Protein AF-A9WV84-F1 (afdb_monomer_lite)

InterPro domains:
  IPR023828 Peptidase S8, subtilisin, Ser-active site [PS00138] (22-32)
  IPR036852 Peptidase S8/S53 domain superfamily [G3DSA:3.40.50.200] (4-119)
  IPR036852 Peptidase S8/S53 domain superfamily [SSF52743] (17-117)
  IPR050819 Tripeptidyl-peptidase I and related peptidases [PTHR14218] (17-115)

Organism: Renibacterium salmoninarum (strain ATCC 33209 / DSM 20767 / JCM 11484 / NBRC 15589 / NCIMB 2235) (NCBI:txid288705)

Secondary structure (DSSP, 8-state):
---BS-TTT--B---------SHHHHHHHHHHHHHHHHHHHT----S-HHHHHHHHHH-GGGEE--PPPSS--EEEEE-TTT--EEEEETT--SS----SSSBTTTBT-EE-THHHHHGGGT--

Structure (mmCIF, N/CA/C/O backbone):
data_AF-A9WV84-F1
#
_entry.id   AF-A9WV84-F1
#
loop_
_atom_site.group_PDB
_atom_site.id
_atom_site.type_symbol
_atom_site.label_atom_id
_atom_site.label_alt_id
_atom_site.label_comp_id
_atom_site.label_asym_id
_atom_site.label_entity_id
_atom_site.label_seq_id
_atom_site.pdbx_PDB_ins_code
_atom_site.Cartn_x
_atom_site.Cartn_y
_atom_site.Cartn_z
_atom_site.occupancy
_atom_site.B_iso_or_equiv
_atom_site.auth_seq_id
_atom_site.auth_comp_id
_atom_site.auth_asym_id
_atom_site.auth_atom_id
_atom_site.pdbx_PDB_model_num
ATOM 1 N N . MET A 1 1 ? -6.625 6.633 -31.740 1.00 59.25 1 MET A N 1
ATOM 2 C CA . MET A 1 1 ? -6.410 7.853 -30.937 1.00 59.25 1 MET A CA 1
ATOM 3 C C . MET A 1 1 ? -4.912 8.028 -30.812 1.00 59.25 1 MET A C 1
ATOM 5 O O . MET A 1 1 ? -4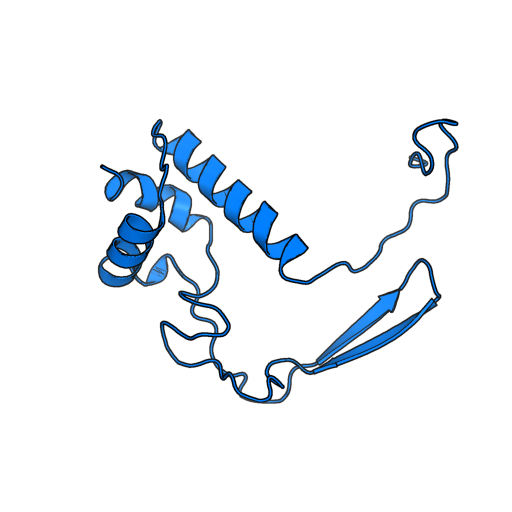.290 7.133 -30.258 1.00 59.25 1 MET A O 1
ATOM 9 N N . SER A 1 2 ? -4.347 9.099 -31.365 1.00 74.19 2 SER A N 1
ATOM 10 C CA . SER A 1 2 ? -2.924 9.425 -31.199 1.00 74.19 2 SER A CA 1
ATOM 11 C C . SER A 1 2 ? -2.795 10.377 -30.007 1.00 74.19 2 SER A C 1
ATOM 13 O O . SER A 1 2 ? -3.336 11.483 -30.085 1.00 74.19 2 SER A O 1
ATOM 15 N N . PRO A 1 3 ? -2.213 9.948 -28.874 1.00 77.75 3 PRO A N 1
ATOM 16 C CA . PRO A 1 3 ? -2.080 10.803 -27.700 1.00 77.75 3 PRO A CA 1
ATOM 17 C C . PRO A 1 3 ? -1.172 12.006 -27.979 1.00 77.75 3 PRO A C 1
ATOM 19 O O . PRO A 1 3 ? -0.229 11.922 -28.770 1.00 77.75 3 PRO A O 1
ATOM 22 N N . ILE A 1 4 ? -1.469 13.123 -27.312 1.00 80.75 4 ILE A N 1
ATOM 23 C CA . ILE A 1 4 ? -0.591 14.294 -27.277 1.00 80.75 4 ILE A CA 1
ATOM 24 C C . ILE A 1 4 ? 0.628 13.926 -26.430 1.00 80.75 4 ILE A C 1
ATOM 26 O O . ILE A 1 4 ? 0.478 13.504 -25.284 1.00 80.75 4 ILE A O 1
ATOM 30 N N . ILE A 1 5 ? 1.814 14.066 -27.013 1.00 78.81 5 ILE A N 1
ATOM 31 C CA . ILE A 1 5 ? 3.102 13.778 -26.369 1.00 78.81 5 ILE A CA 1
ATOM 32 C C . ILE A 1 5 ? 3.832 15.051 -25.924 1.00 78.81 5 ILE A C 1
ATOM 34 O O . ILE A 1 5 ? 4.786 14.965 -25.158 1.00 78.81 5 ILE A O 1
ATOM 38 N N . ASP A 1 6 ? 3.364 16.220 -26.362 1.00 73.81 6 ASP A N 1
ATOM 39 C CA . ASP A 1 6 ? 3.875 17.531 -25.964 1.00 73.81 6 ASP A CA 1
ATOM 40 C C . ASP A 1 6 ? 2.706 18.517 -25.814 1.00 73.81 6 ASP A C 1
ATOM 42 O O . ASP A 1 6 ? 1.943 18.749 -26.756 1.00 73.81 6 ASP A O 1
ATOM 46 N N . GLY A 1 7 ? 2.551 19.068 -24.609 1.00 71.94 7 GLY A N 1
ATOM 47 C CA . GLY A 1 7 ? 1.473 19.995 -24.270 1.00 71.94 7 GLY A CA 1
ATOM 48 C C . GLY A 1 7 ? 1.632 21.395 -24.866 1.00 71.94 7 GLY A C 1
ATOM 49 O O . GLY A 1 7 ? 0.624 22.076 -25.038 1.00 71.94 7 GLY A O 1
ATOM 50 N N . ASP A 1 8 ? 2.851 21.802 -25.224 1.00 77.62 8 ASP A N 1
ATOM 51 C CA . ASP A 1 8 ? 3.139 23.135 -25.760 1.00 77.62 8 ASP A CA 1
ATOM 52 C C . ASP A 1 8 ? 3.001 23.168 -27.287 1.00 77.62 8 ASP A C 1
ATOM 54 O O . ASP A 1 8 ? 2.485 24.131 -27.857 1.00 77.62 8 ASP A O 1
ATOM 58 N N . THR A 1 9 ? 3.423 22.098 -27.967 1.00 83.19 9 THR A N 1
ATOM 59 C CA . THR A 1 9 ? 3.357 21.997 -29.437 1.00 83.19 9 THR A CA 1
ATOM 60 C C . THR A 1 9 ? 2.138 21.227 -29.948 1.00 83.19 9 THR A C 1
ATOM 62 O O . THR A 1 9 ? 1.895 21.196 -31.156 1.00 83.19 9 THR A O 1
ATOM 65 N N . LEU A 1 10 ? 1.364 20.606 -29.048 1.00 81.69 10 LEU A N 1
ATOM 66 C CA . LEU A 1 10 ? 0.259 19.685 -29.357 1.00 81.69 10 LEU A CA 1
ATOM 67 C C . LEU A 1 10 ? 0.675 18.532 -30.284 1.00 81.69 10 LEU A C 1
ATOM 69 O O . LEU A 1 10 ? -0.159 17.946 -30.983 1.00 81.69 10 LEU A O 1
ATOM 73 N N . GLN A 1 11 ? 1.966 18.196 -30.298 1.00 85.44 11 GLN A N 1
ATOM 74 C CA . GLN A 1 11 ? 2.484 17.105 -31.103 1.00 85.44 11 GLN A CA 1
ATOM 75 C C . GLN A 1 11 ? 1.842 15.791 -30.658 1.00 85.44 11 GLN A C 1
ATOM 77 O O . GLN A 1 11 ? 1.703 15.513 -29.464 1.00 85.44 11 GLN A O 1
ATOM 82 N N . THR A 1 12 ? 1.454 14.971 -31.632 1.00 83.69 12 THR A N 1
ATOM 83 C CA . THR A 1 12 ? 0.888 13.645 -31.379 1.00 83.69 12 THR A CA 1
ATOM 84 C C . THR A 1 12 ? 1.910 12.563 -31.687 1.00 83.69 12 THR A C 1
ATOM 86 O O . THR A 1 12 ? 2.765 12.727 -32.559 1.00 83.69 12 THR A O 1
ATOM 89 N N . GLY A 1 13 ? 1.836 11.469 -30.937 1.00 79.69 13 GLY A N 1
ATOM 90 C CA . GLY A 1 13 ? 2.697 10.305 -31.104 1.00 79.69 13 GLY A CA 1
ATOM 91 C C . GLY A 1 13 ? 1.903 9.009 -31.121 1.00 79.69 13 GLY A C 1
ATOM 92 O O . GLY A 1 13 ? 0.670 9.003 -31.025 1.00 79.69 13 GLY A O 1
ATOM 93 N N . ASP A 1 14 ? 2.630 7.904 -31.234 1.00 81.94 14 ASP A N 1
ATOM 94 C CA . ASP A 1 14 ? 2.048 6.576 -31.111 1.00 81.94 14 ASP A CA 1
ATOM 95 C C . ASP A 1 14 ? 1.573 6.323 -29.677 1.00 81.94 14 ASP A C 1
ATOM 97 O O . ASP A 1 14 ? 2.151 6.799 -28.697 1.00 81.94 14 ASP A O 1
ATOM 101 N N . TYR A 1 15 ? 0.495 5.552 -29.549 1.00 74.31 15 TYR A N 1
ATOM 102 C CA . TYR A 1 15 ? 0.049 5.076 -28.248 1.00 74.31 15 TYR A CA 1
ATOM 103 C C . TYR A 1 15 ? 1.044 4.043 -27.710 1.00 74.31 15 TYR A C 1
ATOM 105 O O . TYR A 1 15 ? 1.266 3.006 -28.336 1.00 74.31 15 TYR A O 1
ATOM 113 N N . LEU A 1 16 ? 1.598 4.312 -26.529 1.00 71.44 16 LEU A N 1
ATOM 114 C CA . LEU A 1 16 ? 2.487 3.404 -25.815 1.00 71.44 16 LEU A CA 1
ATOM 115 C C . LEU A 1 16 ? 1.869 3.017 -24.472 1.00 71.44 16 LEU A C 1
ATOM 117 O O . LEU A 1 16 ? 1.221 3.824 -23.805 1.00 71.44 16 LEU A O 1
ATOM 121 N N . THR A 1 17 ? 2.093 1.772 -24.063 1.00 68.75 17 THR A N 1
ATOM 122 C CA . THR A 1 17 ? 1.754 1.291 -22.722 1.00 68.75 17 THR A CA 1
ATOM 123 C C . THR A 1 17 ? 3.046 1.101 -21.946 1.00 68.75 17 THR A C 1
ATOM 125 O O . THR A 1 17 ? 3.895 0.310 -22.351 1.00 68.75 17 THR A O 1
ATOM 128 N N . GLU A 1 18 ? 3.191 1.808 -20.829 1.00 69.38 18 GLU A N 1
ATOM 129 C CA . GLU A 1 18 ? 4.335 1.663 -19.934 1.00 69.38 18 GLU A CA 1
ATOM 130 C C . GLU A 1 18 ? 3.890 1.159 -18.562 1.00 69.38 18 GLU A C 1
ATOM 132 O O . GLU A 1 18 ? 2.859 1.568 -18.025 1.00 69.38 18 GLU A O 1
ATOM 137 N N . SER A 1 19 ? 4.687 0.259 -17.990 1.00 66.62 19 SER A N 1
ATOM 138 C CA . SER A 1 19 ? 4.500 -0.197 -16.619 1.00 66.62 19 SER A CA 1
ATOM 139 C C . SER A 1 19 ? 5.114 0.815 -15.659 1.00 66.62 19 SER A C 1
ATOM 141 O O . SER A 1 19 ? 6.332 0.870 -15.503 1.00 66.62 19 SER A O 1
ATOM 143 N N . ILE A 1 20 ? 4.259 1.591 -14.998 1.00 69.31 20 ILE A N 1
ATOM 144 C CA . ILE A 1 20 ? 4.633 2.529 -13.936 1.00 69.31 20 ILE A CA 1
ATOM 145 C C . ILE A 1 20 ? 4.179 1.934 -12.599 1.00 69.31 20 ILE A C 1
ATOM 147 O O . ILE A 1 20 ? 3.109 1.333 -12.512 1.00 69.31 20 ILE A O 1
ATOM 151 N N . GLY A 1 21 ? 4.992 2.075 -11.554 1.00 72.94 21 GLY A N 1
ATOM 152 C CA . GLY A 1 21 ? 4.699 1.536 -10.226 1.00 72.94 21 GLY A CA 1
ATOM 153 C C . GLY A 1 21 ? 5.186 2.442 -9.099 1.00 72.94 21 GLY A C 1
ATOM 154 O O . GLY A 1 21 ? 5.439 3.628 -9.296 1.00 72.94 21 GLY A O 1
ATOM 155 N N . GLY A 1 22 ? 5.327 1.866 -7.905 1.00 76.19 22 GLY A N 1
ATOM 156 C CA . GLY A 1 22 ? 5.814 2.562 -6.714 1.00 76.19 22 GLY A CA 1
ATOM 157 C C . GLY A 1 22 ? 4.720 3.254 -5.896 1.00 76.19 22 GLY A C 1
ATOM 158 O O . GLY A 1 22 ? 3.533 3.237 -6.233 1.00 76.19 22 GLY A O 1
ATOM 159 N N . THR A 1 23 ? 5.132 3.884 -4.796 1.00 80.44 23 THR A N 1
ATOM 160 C CA . THR A 1 23 ? 4.230 4.604 -3.879 1.00 80.44 23 THR A CA 1
ATOM 161 C C . THR A 1 23 ? 3.551 5.804 -4.543 1.00 80.44 23 THR A C 1
ATOM 163 O O . THR A 1 23 ? 2.437 6.161 -4.158 1.00 80.44 23 THR A O 1
ATOM 166 N N . SER A 1 24 ? 4.151 6.364 -5.599 1.00 82.69 24 SER A N 1
ATOM 167 C CA . SER A 1 24 ? 3.545 7.394 -6.451 1.00 82.69 24 SER A CA 1
ATOM 168 C C . SER A 1 24 ? 2.286 6.916 -7.172 1.00 82.69 24 SER A C 1
ATOM 170 O O . SER A 1 24 ? 1.391 7.722 -7.392 1.00 82.69 24 SER A O 1
ATOM 172 N N . LEU A 1 25 ? 2.184 5.623 -7.512 1.00 81.00 25 LEU A N 1
ATOM 173 C CA . LEU A 1 25 ? 0.952 5.036 -8.050 1.00 81.00 25 LEU A CA 1
ATOM 174 C C . LEU A 1 25 ? -0.024 4.660 -6.926 1.00 81.00 25 LEU A C 1
ATOM 176 O O . LEU A 1 25 ? -1.228 4.860 -7.058 1.00 81.00 25 LEU A O 1
ATOM 180 N N . ALA A 1 26 ? 0.482 4.148 -5.801 1.00 83.75 26 ALA A N 1
ATOM 181 C CA . ALA A 1 26 ? -0.359 3.758 -4.667 1.00 83.75 26 ALA A CA 1
ATOM 182 C C . ALA A 1 26 ? -1.105 4.952 -4.037 1.00 83.75 26 ALA A C 1
ATOM 184 O O . ALA A 1 26 ? -2.276 4.839 -3.678 1.00 83.75 26 ALA A O 1
ATOM 185 N N . THR A 1 27 ? -0.446 6.109 -3.943 1.00 86.19 27 THR A N 1
ATOM 186 C CA . THR A 1 27 ? -0.982 7.326 -3.313 1.00 86.19 27 THR A CA 1
ATOM 187 C C . THR A 1 27 ? -2.278 7.837 -3.962 1.00 86.19 27 THR A C 1
ATOM 189 O O . THR A 1 27 ? -3.281 7.954 -3.252 1.00 86.19 27 THR A O 1
ATOM 192 N N . PRO A 1 28 ? -2.335 8.117 -5.281 1.00 86.44 28 PRO A N 1
ATOM 193 C CA . PRO A 1 28 ? -3.564 8.580 -5.922 1.00 86.44 28 PRO A CA 1
ATOM 194 C C . PRO A 1 28 ? -4.681 7.529 -5.884 1.00 86.44 28 PRO A C 1
ATOM 196 O O . PRO A 1 28 ? -5.850 7.898 -5.800 1.00 86.44 28 PRO A O 1
ATOM 199 N N . LEU A 1 29 ? -4.353 6.230 -5.881 1.00 86.81 29 LEU A N 1
ATOM 200 C CA . LEU A 1 29 ? -5.350 5.163 -5.739 1.00 86.81 29 LEU A CA 1
ATOM 201 C C . LEU A 1 29 ? -6.003 5.177 -4.350 1.00 86.81 29 LEU A C 1
ATOM 203 O O . LEU A 1 29 ? -7.230 5.146 -4.248 1.00 86.81 29 LEU A O 1
ATOM 207 N N . ALA A 1 30 ? -5.200 5.278 -3.287 1.00 85.88 30 ALA A N 1
ATOM 208 C CA . ALA A 1 30 ? -5.706 5.390 -1.921 1.00 85.88 30 ALA A CA 1
ATOM 209 C C . ALA A 1 30 ? -6.533 6.674 -1.729 1.00 85.88 30 ALA A C 1
ATOM 211 O O . ALA A 1 30 ? -7.617 6.635 -1.144 1.00 85.88 30 ALA A O 1
ATOM 212 N N . ALA A 1 31 ? -6.069 7.798 -2.285 1.00 86.31 31 ALA A N 1
ATOM 213 C CA . ALA A 1 31 ? -6.806 9.059 -2.269 1.00 86.31 31 ALA A CA 1
ATOM 214 C C . ALA A 1 31 ? -8.153 8.950 -3.004 1.00 86.31 31 ALA A C 1
ATOM 216 O O . ALA A 1 31 ? -9.170 9.408 -2.487 1.00 86.31 31 ALA A O 1
ATOM 217 N N . GLY A 1 32 ? -8.190 8.292 -4.167 1.00 87.38 32 GLY A N 1
ATOM 218 C CA . GLY A 1 32 ? -9.422 8.044 -4.916 1.00 87.38 32 GLY A CA 1
ATOM 219 C C . GLY A 1 32 ? -10.431 7.206 -4.128 1.00 87.38 32 GLY A C 1
ATOM 220 O O . GLY A 1 32 ? -11.608 7.553 -4.062 1.00 87.38 32 GLY A O 1
ATOM 221 N N . GLN A 1 33 ? -9.980 6.149 -3.451 1.00 86.69 33 GLN A N 1
ATOM 222 C CA . GLN A 1 33 ? -10.854 5.351 -2.586 1.00 86.69 33 GLN A CA 1
ATOM 223 C C . GLN A 1 33 ? -11.385 6.152 -1.388 1.00 86.69 33 GLN A C 1
ATOM 225 O O . GLN A 1 33 ? -12.565 6.042 -1.053 1.00 86.69 33 GLN A O 1
ATOM 230 N N . ALA A 1 34 ? -10.551 6.994 -0.772 1.00 85.00 34 ALA A N 1
ATOM 231 C CA . ALA A 1 34 ? -10.985 7.901 0.288 1.00 85.00 34 ALA A CA 1
ATOM 232 C C . ALA A 1 34 ? -11.980 8.959 -0.223 1.00 85.00 34 ALA A C 1
ATOM 234 O O . ALA A 1 34 ? -12.915 9.320 0.488 1.00 85.00 34 ALA A O 1
ATOM 235 N N . ALA A 1 35 ? -11.828 9.444 -1.457 1.00 87.12 35 ALA A N 1
ATOM 236 C CA . ALA A 1 35 ? -12.777 10.366 -2.077 1.00 87.12 35 ALA A CA 1
ATOM 237 C C . ALA A 1 35 ? -14.140 9.698 -2.326 1.00 8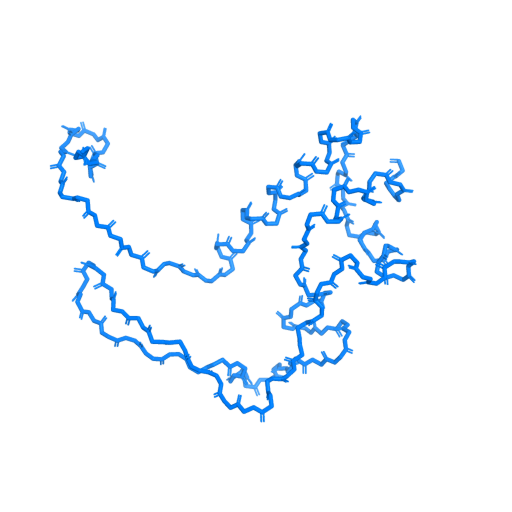7.12 35 ALA A C 1
ATOM 239 O O . ALA A 1 35 ? -15.171 10.269 -1.980 1.00 87.12 35 ALA A O 1
ATOM 240 N N . VAL A 1 36 ? -14.154 8.459 -2.832 1.00 87.62 36 VAL A N 1
ATOM 241 C CA . VAL A 1 36 ? -15.391 7.671 -2.986 1.00 87.62 36 VAL A CA 1
ATOM 242 C C . VAL A 1 36 ? -16.069 7.450 -1.631 1.00 87.62 36 VAL A C 1
ATOM 244 O O . VAL A 1 36 ? -17.284 7.601 -1.517 1.00 87.62 36 VAL A O 1
ATOM 247 N N . ALA A 1 37 ? -15.295 7.153 -0.585 1.00 84.56 37 ALA A N 1
ATOM 248 C CA . ALA A 1 37 ? -15.814 7.017 0.773 1.00 84.56 37 ALA A CA 1
ATOM 249 C C . ALA A 1 37 ? -16.491 8.300 1.273 1.00 84.56 37 ALA A C 1
ATOM 251 O O . ALA A 1 37 ? -17.589 8.248 1.823 1.00 84.56 37 ALA A O 1
ATOM 252 N N . GLN A 1 38 ? -15.863 9.453 1.056 1.00 86.94 38 GLN A N 1
ATOM 253 C CA . GLN A 1 38 ? -16.428 10.753 1.420 1.00 86.94 38 GLN A CA 1
ATOM 254 C C . GLN A 1 38 ? -17.702 11.060 0.626 1.00 86.94 38 GLN A C 1
ATOM 256 O O . GLN A 1 38 ? -18.687 11.526 1.196 1.00 86.94 38 GLN A O 1
ATOM 261 N N . GLN A 1 39 ? -17.723 10.730 -0.669 1.00 86.50 39 GLN A N 1
ATOM 262 C CA . GLN A 1 39 ? -18.892 10.931 -1.523 1.00 86.50 39 GLN A CA 1
ATOM 263 C C . GLN A 1 39 ? -20.098 10.093 -1.075 1.00 86.50 39 GLN A C 1
ATOM 265 O O . GLN A 1 39 ? -21.206 10.617 -1.040 1.00 86.50 39 GLN A O 1
ATOM 270 N N . ILE A 1 40 ? -19.896 8.817 -0.728 1.00 85.56 40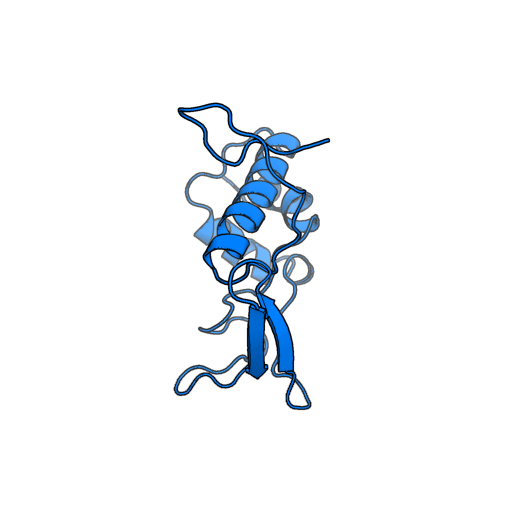 ILE A N 1
ATOM 271 C CA . ILE A 1 40 ? -20.978 7.925 -0.275 1.00 85.56 40 ILE A CA 1
ATOM 272 C C . ILE A 1 40 ? -21.529 8.359 1.084 1.00 85.56 40 ILE A C 1
ATOM 274 O O . ILE A 1 40 ? -22.734 8.303 1.311 1.00 85.56 40 ILE A O 1
ATOM 278 N N . ASN A 1 41 ? -20.650 8.781 1.991 1.00 83.06 41 ASN A N 1
ATOM 279 C CA . ASN A 1 41 ? -21.035 9.096 3.364 1.00 83.06 41 ASN A CA 1
ATOM 280 C C . ASN A 1 41 ? -21.446 10.561 3.558 1.00 83.06 41 ASN A C 1
ATOM 282 O O . ASN A 1 41 ? -21.905 10.913 4.639 1.00 83.06 41 ASN A O 1
ATOM 286 N N . HIS A 1 42 ? -21.293 11.408 2.534 1.00 84.69 42 HIS A N 1
ATOM 287 C CA . HIS A 1 42 ? -21.533 12.853 2.601 1.00 84.69 42 HIS A CA 1
ATOM 288 C C . HIS A 1 42 ? -20.757 13.552 3.732 1.00 84.69 42 HIS A C 1
ATOM 290 O O . HIS A 1 42 ? -21.218 14.541 4.301 1.00 84.69 42 HIS A O 1
ATOM 296 N N . THR A 1 43 ? -19.565 13.047 4.053 1.00 80.88 43 THR A N 1
ATOM 297 C CA . THR A 1 43 ? -18.697 13.570 5.114 1.00 80.88 43 THR A CA 1
ATOM 298 C C . THR A 1 43 ? -17.307 13.879 4.583 1.00 80.88 43 THR A C 1
ATOM 300 O O . THR A 1 43 ? -16.842 13.271 3.621 1.00 80.88 43 THR A O 1
ATOM 303 N N . VAL A 1 44 ? -16.626 14.827 5.229 1.00 83.06 44 VAL A N 1
ATOM 304 C CA . VAL A 1 44 ? -15.214 15.125 4.969 1.00 83.06 44 VAL A CA 1
ATOM 305 C C . VAL A 1 44 ? -14.382 14.398 6.017 1.00 83.06 44 VAL A C 1
ATOM 307 O O . VAL A 1 44 ? -14.498 14.684 7.203 1.00 83.06 44 VAL A O 1
ATOM 310 N N . THR A 1 45 ? -13.541 13.454 5.595 1.00 77.75 45 THR A N 1
ATOM 311 C CA . THR A 1 45 ? -12.775 12.607 6.528 1.00 77.75 45 THR A CA 1
ATOM 312 C C . THR A 1 45 ? -11.634 13.370 7.214 1.00 77.75 45 THR A C 1
ATOM 314 O O . THR A 1 45 ? -11.247 13.022 8.328 1.00 77.75 45 THR A O 1
ATOM 317 N N . GLY A 1 46 ? -11.083 14.412 6.579 1.00 84.50 46 GLY A N 1
ATOM 318 C CA . GLY A 1 46 ? -9.979 15.194 7.145 1.00 84.50 46 GLY A CA 1
ATOM 319 C C . GLY A 1 46 ? -8.785 14.311 7.542 1.00 84.50 46 GLY A C 1
ATOM 320 O O . GLY A 1 46 ? -8.236 13.586 6.711 1.00 84.50 46 GLY A O 1
ATOM 321 N N . PHE A 1 47 ? -8.381 14.352 8.816 1.00 86.50 47 PHE A N 1
ATOM 322 C CA . PHE A 1 47 ? -7.312 13.500 9.346 1.00 86.50 47 PHE A CA 1
ATOM 323 C C . PHE A 1 47 ? -7.789 12.050 9.544 1.00 86.50 47 PHE A C 1
ATOM 325 O O . PHE A 1 47 ? -8.298 11.678 10.600 1.00 86.50 47 PHE A O 1
ATOM 332 N N . ALA A 1 48 ? -7.588 11.215 8.522 1.00 86.00 48 ALA A N 1
ATOM 333 C CA . ALA A 1 48 ? -8.146 9.864 8.460 1.00 86.00 48 ALA A CA 1
ATOM 334 C C . ALA A 1 48 ? -7.484 8.832 9.396 1.00 86.00 48 ALA A C 1
ATOM 336 O O . ALA A 1 48 ? -8.104 7.811 9.693 1.00 86.00 48 ALA A O 1
ATOM 337 N N . ASN A 1 49 ? -6.252 9.058 9.876 1.00 88.06 49 ASN A N 1
ATOM 338 C CA . ASN A 1 49 ? -5.488 8.024 10.590 1.00 88.06 49 ASN A CA 1
ATOM 339 C C . ASN A 1 49 ? -6.248 7.427 11.793 1.00 88.06 49 ASN A C 1
ATOM 341 O O . ASN A 1 49 ? -6.394 6.205 11.835 1.00 88.06 49 ASN A O 1
ATOM 345 N N . PRO A 1 50 ? -6.796 8.212 12.744 1.00 87.94 50 PRO A N 1
ATOM 346 C CA . PRO A 1 50 ? -7.490 7.645 13.901 1.00 87.94 50 PRO A CA 1
ATOM 347 C C . PRO A 1 50 ? -8.695 6.784 13.502 1.00 87.94 50 PRO A C 1
ATOM 349 O O . PRO A 1 50 ? -8.901 5.712 14.073 1.00 87.94 50 PRO A O 1
ATOM 352 N N . ALA A 1 51 ? -9.455 7.217 12.492 1.00 86.31 51 ALA A N 1
ATOM 353 C CA . ALA A 1 51 ? -10.599 6.478 11.970 1.00 86.31 51 ALA A CA 1
ATOM 354 C C . ALA A 1 51 ? -10.168 5.151 11.322 1.00 86.31 51 ALA A C 1
ATOM 356 O O . ALA A 1 51 ? -10.768 4.114 11.601 1.00 86.31 51 ALA A O 1
ATOM 357 N N . LEU A 1 52 ? -9.086 5.153 10.536 1.00 86.56 52 LEU A N 1
ATOM 358 C CA . LEU A 1 52 ? -8.538 3.954 9.893 1.00 86.56 52 LEU A CA 1
ATOM 359 C C . LEU A 1 52 ? -8.050 2.918 10.916 1.00 86.56 52 LEU A C 1
ATOM 361 O O . LEU A 1 52 ? -8.390 1.741 10.805 1.00 86.56 52 LEU A O 1
ATOM 365 N N . TYR A 1 53 ? -7.324 3.343 11.955 1.00 88.25 53 TYR A N 1
ATOM 366 C CA . TYR A 1 53 ? -6.868 2.439 13.020 1.00 88.25 53 TYR A CA 1
ATOM 367 C C . TYR A 1 53 ? -8.001 1.959 13.937 1.00 88.25 53 TYR A C 1
ATOM 369 O O . TYR A 1 53 ? -7.928 0.865 14.499 1.00 88.25 53 TYR A O 1
ATOM 377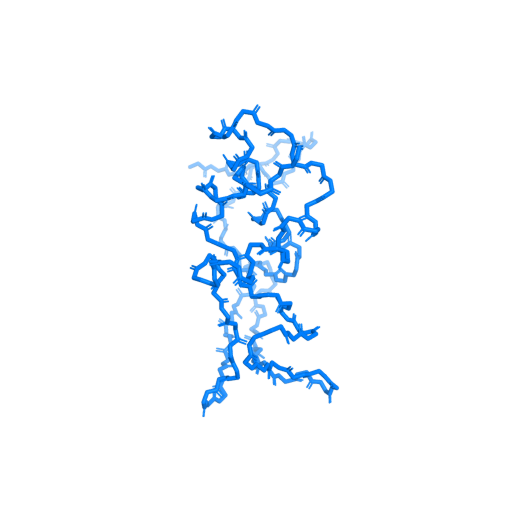 N N . LYS A 1 54 ? -9.066 2.749 14.114 1.00 86.81 54 LYS A N 1
ATOM 378 C CA . LYS A 1 54 ? -10.284 2.287 14.797 1.00 86.81 54 LYS A CA 1
ATOM 379 C C . LYS A 1 54 ? -11.000 1.238 13.947 1.00 86.81 54 LYS A C 1
ATOM 381 O O . LYS A 1 54 ? -11.418 0.204 14.465 1.00 86.81 54 LYS A O 1
ATOM 386 N N . LEU A 1 55 ? -11.090 1.476 12.641 1.00 85.62 55 LEU A N 1
ATOM 387 C CA . LEU A 1 55 ? -11.731 0.570 11.701 1.00 85.62 55 LEU A CA 1
ATOM 388 C C . LEU A 1 55 ? -10.984 -0.756 11.567 1.00 85.62 55 LEU A C 1
ATOM 390 O O . LEU A 1 55 ? -11.633 -1.794 11.527 1.00 85.62 55 LEU A O 1
ATOM 394 N N . SER A 1 56 ? -9.649 -0.756 11.581 1.00 86.25 56 SER A N 1
ATOM 395 C CA . SER A 1 56 ? -8.869 -2.000 11.519 1.00 86.25 56 SER A CA 1
ATOM 396 C C . SER A 1 56 ? -9.114 -2.915 12.721 1.00 86.25 56 SER A C 1
ATOM 398 O O . SER A 1 56 ? -9.074 -4.135 12.582 1.00 86.25 56 SER A O 1
ATOM 400 N N . LYS A 1 57 ? -9.440 -2.342 13.888 1.00 85.50 57 LYS A N 1
ATOM 401 C CA . LYS A 1 57 ? -9.811 -3.097 15.095 1.00 85.50 57 LYS A CA 1
ATOM 402 C C . LYS A 1 57 ? -11.254 -3.600 15.065 1.00 85.50 57 LYS A C 1
ATOM 404 O O . LYS A 1 57 ? -11.519 -4.693 15.552 1.00 85.50 57 LYS A O 1
ATOM 409 N N . LEU A 1 58 ? -12.183 -2.805 14.530 1.00 86.00 58 LEU A N 1
ATOM 410 C CA . LEU A 1 58 ? -13.612 -3.142 14.496 1.00 86.00 58 LEU A CA 1
ATOM 411 C C . LEU A 1 58 ? -13.961 -4.093 13.346 1.00 86.00 58 LEU A C 1
ATOM 413 O O . LEU A 1 58 ? -14.736 -5.029 13.520 1.00 86.00 58 LEU A O 1
ATOM 417 N N . VAL A 1 59 ? -13.400 -3.837 12.165 1.00 84.31 59 VAL A N 1
ATOM 418 C CA . VAL A 1 59 ? -13.691 -4.548 10.920 1.00 84.31 59 VAL A CA 1
ATOM 419 C C . VAL A 1 59 ? -12.377 -4.777 10.158 1.00 84.31 59 VAL A C 1
ATOM 421 O O . VAL A 1 59 ? -12.124 -4.133 9.137 1.00 84.31 59 VAL A O 1
ATOM 424 N N . PRO A 1 60 ? -11.527 -5.725 10.599 1.00 81.38 60 PRO A N 1
ATOM 425 C CA . PRO A 1 60 ? -10.231 -5.979 9.963 1.00 81.38 60 PRO A CA 1
ATOM 426 C C . PRO A 1 60 ? -10.352 -6.357 8.478 1.00 81.38 60 PRO A C 1
ATOM 428 O O . PRO A 1 60 ? -9.453 -6.076 7.698 1.00 81.38 60 PRO A O 1
ATOM 431 N N . SER A 1 61 ? -11.497 -6.910 8.052 1.00 82.50 61 SER A N 1
ATOM 432 C CA . SER A 1 61 ? -11.761 -7.294 6.653 1.00 82.50 61 SER A CA 1
ATOM 433 C C . SER A 1 61 ? -11.870 -6.133 5.649 1.00 82.50 61 SER A C 1
ATOM 435 O O . SER A 1 61 ? -12.051 -6.385 4.451 1.00 82.50 61 SER A O 1
ATOM 437 N N . VAL A 1 62 ? -11.820 -4.881 6.124 1.00 84.31 62 VAL A N 1
ATOM 438 C CA . VAL A 1 62 ? -11.724 -3.678 5.279 1.00 84.31 62 VAL A CA 1
ATOM 439 C C . VAL A 1 62 ? -10.349 -3.570 4.627 1.00 84.31 62 VAL A C 1
ATOM 441 O O . VAL A 1 62 ? -10.248 -3.092 3.498 1.00 84.31 62 VAL A O 1
ATOM 444 N N . PHE A 1 63 ? -9.315 -4.054 5.311 1.00 87.00 63 PHE A N 1
ATOM 445 C CA . PHE A 1 63 ? -7.946 -4.024 4.828 1.00 87.00 63 PHE A CA 1
ATOM 446 C C . PHE A 1 63 ? -7.535 -5.404 4.322 1.00 87.00 63 PHE A C 1
ATOM 448 O O . PHE A 1 63 ? -7.909 -6.434 4.887 1.00 87.00 63 PHE A O 1
ATOM 455 N N . THR A 1 64 ? -6.768 -5.422 3.238 1.00 88.62 64 THR A N 1
ATOM 456 C CA . THR A 1 64 ? -6.114 -6.636 2.754 1.00 88.62 64 THR A CA 1
ATOM 457 C C . THR A 1 64 ? -4.689 -6.639 3.288 1.00 88.62 64 THR A C 1
ATOM 459 O O . THR A 1 64 ? -3.826 -5.947 2.749 1.00 88.62 64 THR A O 1
ATOM 462 N N . ASP A 1 65 ? -4.485 -7.394 4.363 1.00 85.12 65 ASP A N 1
ATOM 463 C CA . ASP A 1 65 ? -3.192 -7.609 5.019 1.00 85.12 65 ASP A CA 1
ATOM 464 C C . ASP A 1 65 ? -2.165 -8.187 4.030 1.00 85.12 65 ASP A C 1
ATOM 466 O O . ASP A 1 65 ? -2.424 -9.219 3.398 1.00 85.12 65 ASP A O 1
ATOM 470 N N . VAL A 1 66 ? -1.024 -7.513 3.864 1.00 84.25 66 VAL A N 1
ATOM 471 C CA . VAL A 1 66 ? 0.027 -7.936 2.932 1.00 84.25 66 VAL A CA 1
ATOM 472 C C . VAL A 1 66 ? 1.028 -8.792 3.689 1.00 84.25 66 VAL A C 1
ATOM 474 O O . VAL A 1 66 ? 1.882 -8.300 4.412 1.00 84.25 66 VAL A O 1
ATOM 477 N N . GLN A 1 67 ? 0.924 -10.101 3.498 1.00 85.25 67 GLN A N 1
ATOM 478 C CA . GLN A 1 67 ? 1.756 -11.063 4.211 1.00 85.25 67 GLN A CA 1
ATOM 479 C C . GLN A 1 67 ? 3.023 -11.424 3.429 1.00 85.25 67 GLN A C 1
ATOM 481 O O . GLN A 1 67 ? 3.006 -11.380 2.192 1.00 85.25 67 GLN A O 1
ATOM 486 N N . PRO A 1 68 ? 4.075 -11.889 4.132 1.00 81.12 68 PRO A N 1
ATOM 487 C CA . PRO A 1 68 ? 5.271 -12.422 3.501 1.00 81.12 68 PRO A CA 1
ATOM 488 C C . PRO A 1 68 ? 4.929 -13.469 2.442 1.00 81.12 68 PRO A C 1
ATOM 490 O O . PRO A 1 68 ? 4.181 -14.420 2.722 1.00 81.12 68 PRO A O 1
ATOM 493 N N . PRO A 1 69 ? 5.470 -13.341 1.224 1.00 80.12 69 PRO A N 1
ATOM 494 C CA . PRO A 1 69 ? 5.230 -14.325 0.194 1.00 80.12 69 PRO A CA 1
ATOM 495 C C . PRO A 1 69 ? 5.895 -15.655 0.581 1.00 80.12 69 PRO A C 1
ATOM 497 O O . PRO A 1 69 ? 7.036 -15.708 1.033 1.00 80.12 69 PRO A O 1
ATOM 500 N N . LYS A 1 70 ? 5.183 -16.773 0.380 1.00 80.75 70 LYS A N 1
ATOM 501 C CA . LYS A 1 70 ? 5.692 -18.127 0.700 1.00 80.75 70 LYS A CA 1
ATOM 502 C C . LYS A 1 70 ? 6.878 -18.558 -0.174 1.00 80.75 70 LYS A C 1
ATOM 504 O O . LYS A 1 70 ? 7.552 -19.531 0.147 1.00 80.75 70 LYS A O 1
ATOM 509 N N . ALA A 1 71 ? 7.087 -17.871 -1.291 1.00 79.94 71 ALA A N 1
ATOM 510 C CA . ALA A 1 71 ? 8.192 -18.059 -2.218 1.00 79.94 71 ALA A CA 1
ATOM 511 C C . ALA A 1 71 ? 8.562 -16.699 -2.832 1.00 79.94 71 ALA A C 1
ATOM 513 O O . ALA A 1 71 ? 7.690 -15.831 -2.899 1.00 79.94 71 ALA A O 1
ATOM 514 N N . PRO A 1 72 ? 9.803 -16.500 -3.312 1.00 80.50 72 PRO A N 1
ATOM 515 C CA . PRO A 1 72 ? 10.196 -15.254 -3.959 1.00 80.50 72 PRO A CA 1
ATOM 516 C C . PRO A 1 72 ? 9.269 -14.912 -5.130 1.00 80.50 72 PRO A C 1
ATOM 518 O O . PRO A 1 72 ? 9.100 -15.705 -6.056 1.00 80.50 72 PRO A O 1
ATOM 521 N N . VAL A 1 73 ? 8.673 -13.723 -5.087 1.00 81.06 73 VAL A N 1
ATOM 522 C CA . VAL A 1 73 ? 7.855 -13.181 -6.177 1.00 81.06 73 VAL A CA 1
ATOM 523 C C . VAL A 1 73 ? 8.690 -12.142 -6.904 1.00 81.06 73 VAL A C 1
ATOM 525 O O . VAL A 1 73 ? 9.263 -11.270 -6.259 1.00 81.06 73 VAL A O 1
ATOM 528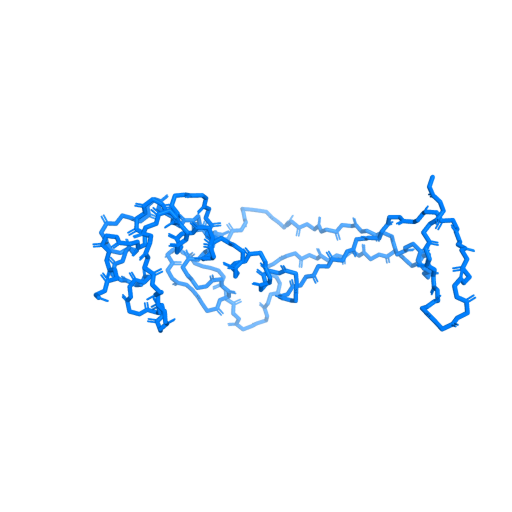 N N . ALA A 1 74 ? 8.756 -12.213 -8.231 1.00 83.62 74 ALA A N 1
ATOM 529 C CA . ALA A 1 74 ? 9.469 -11.230 -9.036 1.00 83.62 74 ALA A CA 1
ATOM 530 C C . ALA A 1 74 ? 8.559 -10.611 -10.099 1.00 83.62 74 ALA A C 1
ATOM 532 O O . ALA A 1 74 ? 7.760 -11.299 -10.734 1.00 83.62 74 ALA A O 1
ATOM 533 N N . LEU A 1 75 ? 8.697 -9.303 -10.292 1.00 82.31 75 LEU A N 1
ATOM 534 C CA . LEU A 1 75 ? 8.034 -8.535 -11.335 1.00 82.31 75 LEU A CA 1
ATOM 535 C C . LEU A 1 75 ? 9.020 -8.292 -12.472 1.00 82.31 75 LEU A C 1
ATOM 537 O O . LEU A 1 75 ? 10.048 -7.641 -12.278 1.00 82.31 75 LEU A O 1
ATOM 541 N N . ALA A 1 76 ? 8.695 -8.801 -13.657 1.00 85.56 76 ALA A N 1
ATOM 542 C CA . ALA A 1 76 ? 9.443 -8.533 -14.875 1.00 85.56 76 ALA A CA 1
ATOM 543 C C . ALA A 1 76 ? 8.680 -7.524 -15.738 1.00 85.56 76 ALA A C 1
ATOM 545 O O . ALA A 1 76 ? 7.494 -7.716 -16.004 1.00 85.56 76 ALA A O 1
ATOM 546 N N . TYR A 1 77 ? 9.347 -6.466 -16.197 1.00 82.81 77 TYR A N 1
ATOM 547 C CA . TYR A 1 77 ? 8.757 -5.540 -17.165 1.00 82.81 77 TYR A CA 1
ATOM 548 C C . TYR A 1 77 ? 9.807 -4.972 -18.121 1.00 82.81 77 TYR A C 1
ATOM 550 O O . TYR A 1 77 ? 11.006 -4.990 -17.842 1.00 82.81 77 TYR A O 1
ATOM 558 N N . THR A 1 78 ? 9.349 -4.500 -19.280 1.00 83.00 78 THR A N 1
ATOM 559 C CA . THR A 1 78 ? 10.183 -3.807 -20.271 1.00 83.00 78 THR A CA 1
ATOM 560 C C . THR A 1 78 ? 9.685 -2.370 -20.387 1.00 83.00 78 THR A C 1
ATOM 562 O O . THR A 1 78 ? 8.486 -2.169 -20.569 1.00 83.00 78 THR A O 1
ATOM 565 N N . SER A 1 79 ? 10.569 -1.380 -20.246 1.00 76.81 79 SER A N 1
ATOM 566 C CA . SER A 1 79 ? 10.194 0.031 -20.426 1.00 76.81 79 SER A CA 1
ATOM 567 C C . SER A 1 79 ? 9.892 0.297 -21.898 1.00 76.81 79 SER A C 1
ATOM 569 O O . SER A 1 79 ? 10.693 -0.042 -22.770 1.00 76.81 79 SER A O 1
ATOM 571 N N . ALA A 1 80 ? 8.746 0.922 -22.165 1.00 72.44 80 ALA A N 1
ATOM 572 C CA . ALA A 1 80 ? 8.332 1.279 -23.519 1.00 72.44 80 ALA A CA 1
ATOM 573 C C . ALA A 1 80 ? 9.156 2.440 -24.100 1.00 72.44 80 ALA A C 1
ATOM 575 O O . ALA A 1 80 ? 9.236 2.574 -25.316 1.00 72.44 80 ALA A O 1
ATOM 576 N N . ILE A 1 81 ? 9.789 3.249 -23.241 1.00 73.56 81 ILE A N 1
ATOM 577 C CA . ILE A 1 81 ? 10.608 4.401 -23.640 1.00 73.56 81 ILE A CA 1
ATOM 578 C C . ILE A 1 81 ? 12.054 3.977 -23.915 1.00 73.56 81 ILE A C 1
ATOM 580 O O . ILE A 1 81 ? 12.622 4.321 -24.947 1.00 73.56 81 ILE A O 1
ATOM 584 N N . SER A 1 82 ? 12.667 3.232 -22.990 1.00 79.44 82 SER A N 1
ATOM 585 C CA . SER A 1 82 ? 14.097 2.887 -23.072 1.00 79.44 82 SER A CA 1
ATOM 586 C C . SER A 1 82 ? 14.382 1.508 -23.675 1.00 79.44 82 SER A C 1
ATOM 588 O O . SER A 1 82 ? 15.523 1.222 -24.023 1.00 79.44 82 SER A O 1
ATOM 590 N N . GLY A 1 83 ? 13.383 0.620 -23.759 1.00 81.31 83 GLY A N 1
ATOM 591 C CA . GLY A 1 83 ? 13.564 -0.781 -24.163 1.00 81.31 83 GLY A CA 1
ATOM 592 C C . GLY A 1 83 ? 14.270 -1.657 -23.116 1.00 81.31 83 GLY A C 1
ATOM 593 O O . GLY A 1 83 ? 14.437 -2.862 -23.328 1.00 81.31 83 GLY A O 1
ATOM 594 N N . ASN A 1 84 ? 14.664 -1.081 -21.976 1.00 84.19 84 ASN A N 1
ATOM 595 C CA . ASN A 1 84 ? 15.344 -1.794 -20.901 1.00 84.19 84 ASN A CA 1
ATOM 596 C C . ASN A 1 84 ? 14.426 -2.828 -20.247 1.00 84.19 84 ASN A C 1
ATOM 598 O O . ASN A 1 84 ? 13.233 -2.588 -20.044 1.00 84.19 84 ASN A O 1
ATOM 602 N N . LYS A 1 85 ? 15.010 -3.970 -19.877 1.00 86.81 85 LYS A N 1
ATOM 603 C CA . LYS A 1 85 ? 14.336 -5.059 -19.166 1.00 86.81 85 LYS A CA 1
ATOM 604 C C . LYS A 1 85 ? 14.694 -4.994 -17.688 1.00 86.81 85 LYS A C 1
ATOM 606 O O . LYS A 1 85 ? 15.871 -4.963 -17.340 1.00 86.81 85 LYS A O 1
ATOM 611 N N . TYR A 1 86 ? 13.680 -5.029 -16.838 1.00 82.25 86 TYR A N 1
ATOM 612 C CA . TYR A 1 86 ? 13.821 -4.984 -15.389 1.00 82.25 86 TYR A CA 1
ATOM 613 C C . TYR A 1 86 ? 13.245 -6.253 -14.768 1.00 82.25 86 TYR A C 1
ATOM 615 O O . TYR A 1 86 ? 12.211 -6.752 -15.217 1.00 82.25 86 TYR A O 1
ATOM 623 N N . LEU A 1 87 ? 13.908 -6.748 -13.722 1.00 85.25 87 LEU A N 1
ATOM 624 C CA . LEU A 1 87 ? 13.434 -7.833 -12.870 1.00 85.25 87 LEU A CA 1
ATOM 625 C C . LEU A 1 87 ? 13.554 -7.385 -11.412 1.00 85.25 87 LEU A C 1
ATOM 627 O O . LEU A 1 87 ? 14.661 -7.220 -10.909 1.00 85.25 87 LEU A O 1
ATOM 631 N N . ASN A 1 88 ? 12.417 -7.185 -10.750 1.00 80.56 88 ASN A N 1
ATOM 632 C CA . ASN A 1 88 ? 12.354 -6.745 -9.360 1.00 80.56 88 ASN A CA 1
ATOM 633 C C . ASN A 1 88 ? 11.791 -7.859 -8.485 1.00 80.56 88 ASN A C 1
ATOM 635 O O . ASN A 1 88 ? 10.611 -8.187 -8.595 1.00 80.56 88 ASN A O 1
ATOM 639 N N . THR A 1 89 ? 12.611 -8.424 -7.604 1.00 81.31 89 THR A N 1
ATOM 640 C CA . THR A 1 89 ? 12.145 -9.375 -6.588 1.00 81.31 89 THR A CA 1
ATOM 641 C C . THR A 1 89 ? 11.515 -8.609 -5.426 1.00 81.31 89 THR A C 1
ATOM 643 O O . THR A 1 89 ? 12.123 -7.692 -4.880 1.00 81.31 89 THR A O 1
ATOM 646 N N . LEU A 1 90 ? 10.287 -8.971 -5.065 1.00 79.94 90 LEU A N 1
ATOM 647 C CA . LEU A 1 90 ? 9.526 -8.365 -3.975 1.00 79.94 90 LEU A CA 1
ATOM 648 C C . LEU A 1 90 ? 10.013 -8.866 -2.609 1.00 79.94 90 LEU A C 1
ATOM 650 O O . LEU A 1 90 ? 10.639 -9.924 -2.518 1.00 79.94 90 LEU A O 1
ATOM 654 N N . ASP A 1 91 ? 9.691 -8.107 -1.557 1.00 71.69 91 ASP A N 1
ATOM 655 C CA . ASP A 1 91 ? 10.010 -8.432 -0.153 1.00 71.69 91 ASP A CA 1
ATOM 656 C C . ASP A 1 91 ? 11.519 -8.662 0.092 1.00 71.69 91 ASP A C 1
ATOM 658 O O . ASP A 1 91 ? 11.927 -9.423 0.962 1.00 71.69 91 ASP A O 1
ATOM 662 N N . GLN A 1 92 ? 12.369 -8.006 -0.708 1.00 70.69 92 GLN A N 1
ATOM 663 C CA . GLN A 1 92 ? 13.829 -7.971 -0.534 1.00 70.69 92 GLN A CA 1
ATOM 664 C C . GLN A 1 92 ? 14.282 -6.708 0.205 1.00 70.69 92 GLN A C 1
ATOM 666 O O . GLN A 1 92 ? 15.383 -6.207 -0.032 1.00 70.69 92 GLN A O 1
ATOM 671 N N . ASP A 1 93 ? 13.420 -6.153 1.058 1.00 65.19 93 ASP A N 1
ATOM 672 C CA . ASP A 1 93 ? 13.804 -4.999 1.856 1.00 65.19 93 ASP A CA 1
ATOM 673 C C . ASP A 1 93 ? 14.811 -5.435 2.930 1.00 65.19 93 ASP A C 1
ATOM 675 O O . ASP A 1 93 ? 14.714 -6.506 3.532 1.00 65.19 93 ASP A O 1
ATOM 679 N N . THR A 1 94 ? 15.863 -4.639 3.094 1.00 64.94 94 THR A N 1
ATOM 680 C CA . THR A 1 94 ? 17.059 -5.060 3.839 1.00 64.94 94 THR A CA 1
ATOM 681 C C . THR A 1 94 ? 16.839 -5.036 5.350 1.00 64.94 94 THR A C 1
ATOM 683 O O . THR A 1 94 ? 17.384 -5.881 6.061 1.00 64.94 94 THR A O 1
ATOM 686 N N . SER A 1 95 ? 16.026 -4.099 5.846 1.00 73.62 95 SER A N 1
ATOM 687 C CA . SER A 1 95 ? 15.754 -3.903 7.277 1.00 73.62 95 SER A CA 1
ATOM 688 C C . SER A 1 95 ? 14.284 -4.067 7.662 1.00 73.62 95 SER A C 1
ATOM 690 O O . SER A 1 95 ? 14.002 -4.341 8.829 1.00 73.62 95 SER A O 1
ATOM 692 N N . LEU A 1 96 ? 13.358 -3.926 6.712 1.00 72.88 96 LEU A N 1
ATOM 693 C CA . LEU A 1 96 ? 11.921 -4.024 6.951 1.00 72.88 96 LEU A CA 1
ATOM 694 C C . LEU A 1 96 ? 11.385 -5.362 6.444 1.00 72.88 96 LEU A C 1
ATOM 696 O O . LEU A 1 96 ? 11.874 -5.914 5.462 1.00 72.88 96 LEU A O 1
ATOM 700 N N . LYS A 1 97 ? 10.387 -5.907 7.137 1.00 74.50 97 LYS A N 1
ATOM 701 C CA . LYS A 1 97 ? 9.746 -7.169 6.762 1.00 74.50 97 LYS A CA 1
ATOM 702 C C . LYS A 1 97 ? 8.245 -7.025 6.868 1.00 74.50 97 LYS A C 1
ATOM 704 O O . LYS A 1 97 ? 7.750 -6.476 7.852 1.00 74.50 97 LYS A O 1
ATOM 709 N N . THR A 1 98 ? 7.543 -7.571 5.886 1.00 78.56 98 THR A N 1
ATOM 710 C CA . THR A 1 98 ? 6.099 -7.769 5.987 1.00 78.56 98 THR A CA 1
ATOM 711 C C . THR A 1 98 ? 5.799 -8.728 7.142 1.00 78.56 98 THR A C 1
ATOM 713 O O . THR A 1 98 ? 6.569 -9.648 7.436 1.00 78.56 98 THR A O 1
ATOM 716 N N . THR A 1 99 ? 4.706 -8.503 7.865 1.00 81.56 99 THR A N 1
ATOM 717 C CA . THR A 1 99 ? 4.271 -9.410 8.938 1.00 81.56 99 THR A CA 1
ATOM 718 C C . THR A 1 99 ? 2.762 -9.595 8.874 1.00 81.56 99 THR A C 1
ATOM 720 O O . THR A 1 99 ? 2.106 -9.093 7.975 1.00 81.56 99 THR A O 1
ATOM 723 N N . LYS A 1 100 ? 2.193 -10.390 9.782 1.00 83.88 100 LYS A N 1
ATOM 724 C CA . LYS A 1 100 ? 0.737 -10.491 9.878 1.00 83.88 100 LYS A CA 1
ATOM 725 C C . LYS A 1 100 ? 0.199 -9.278 10.637 1.00 83.88 100 LYS A C 1
ATOM 727 O O . LYS A 1 100 ? 0.498 -9.137 11.824 1.00 83.88 100 LYS A O 1
ATOM 732 N N . GLY A 1 101 ? -0.694 -8.514 10.016 1.00 83.62 101 GLY A N 1
ATOM 733 C CA . GLY A 1 101 ? -1.278 -7.314 10.607 1.00 83.62 101 GLY A CA 1
ATOM 734 C C . GLY A 1 101 ? -0.444 -6.078 10.288 1.00 83.62 101 GLY A C 1
ATOM 735 O O . GLY A 1 101 ? 0.174 -6.005 9.239 1.00 83.62 101 GLY A O 1
ATOM 736 N N . TYR A 1 102 ? -0.450 -5.083 11.179 1.00 85.81 102 TYR A N 1
ATOM 737 C CA . TYR A 1 102 ? 0.312 -3.864 10.918 1.00 85.81 102 TYR A CA 1
ATOM 738 C C . TYR A 1 102 ? 1.815 -4.156 10.806 1.00 85.81 102 TYR A C 1
ATOM 740 O O . TYR A 1 102 ? 2.389 -4.737 11.729 1.00 85.81 102 TYR A O 1
ATOM 748 N N . ASP A 1 103 ? 2.443 -3.681 9.731 1.00 88.00 103 ASP A N 1
ATOM 749 C CA . ASP A 1 103 ? 3.893 -3.716 9.540 1.00 88.00 103 ASP A CA 1
ATOM 750 C C . ASP A 1 103 ? 4.439 -2.398 8.963 1.00 88.00 103 ASP A C 1
ATOM 752 O O . ASP A 1 103 ? 3.694 -1.563 8.449 1.00 88.00 103 ASP A O 1
ATOM 756 N N . ASP A 1 104 ? 5.754 -2.200 9.052 1.00 83.94 104 ASP A N 1
ATOM 757 C CA . ASP A 1 104 ? 6.408 -0.954 8.628 1.00 83.94 104 ASP A CA 1
ATOM 758 C C . ASP A 1 104 ? 6.655 -0.866 7.106 1.00 83.94 104 ASP A C 1
ATOM 760 O O . ASP A 1 104 ? 7.154 0.150 6.623 1.00 83.94 104 ASP A O 1
ATOM 764 N N . VAL A 1 105 ? 6.293 -1.900 6.334 1.00 82.06 105 VAL A N 1
ATOM 765 C CA . VAL A 1 105 ? 6.395 -1.934 4.863 1.00 82.06 105 VAL A CA 1
ATOM 766 C C . VAL A 1 105 ? 5.072 -1.513 4.214 1.00 82.06 105 VAL A C 1
ATOM 768 O O . VAL A 1 105 ? 5.056 -0.745 3.252 1.00 82.06 105 VAL A O 1
ATOM 771 N N . THR A 1 106 ? 3.946 -2.013 4.723 1.00 84.19 106 THR A N 1
ATOM 772 C CA . THR A 1 106 ? 2.613 -1.898 4.113 1.00 84.19 106 THR A CA 1
ATOM 773 C C . THR A 1 106 ? 1.555 -1.305 5.042 1.00 84.19 106 THR A C 1
ATOM 775 O O . THR A 1 106 ? 0.427 -1.040 4.614 1.00 84.19 106 THR A O 1
ATOM 778 N N . GLY A 1 107 ? 1.904 -1.031 6.300 1.00 88.56 107 GLY A N 1
ATOM 779 C CA . GLY A 1 107 ? 0.987 -0.484 7.289 1.00 88.56 107 GLY A CA 1
ATOM 780 C C . GLY A 1 107 ? -0.142 -1.464 7.580 1.00 88.56 107 GLY A C 1
ATOM 781 O O . GLY A 1 107 ? 0.093 -2.622 7.886 1.00 88.56 107 GLY A O 1
ATOM 782 N N . LEU A 1 108 ? -1.392 -1.007 7.469 1.00 86.69 108 LEU A N 1
ATOM 783 C CA . LEU A 1 108 ? -2.573 -1.870 7.621 1.00 86.69 108 LEU A CA 1
ATOM 784 C C . LEU A 1 108 ? -2.829 -2.772 6.396 1.00 86.69 108 LEU A C 1
ATOM 786 O O . LEU A 1 108 ? -3.784 -3.546 6.411 1.00 86.69 108 LEU A O 1
ATOM 790 N N . GLY A 1 109 ? -2.023 -2.652 5.338 1.00 86.50 109 GLY A N 1
ATOM 791 C CA . GLY A 1 109 ? -2.218 -3.326 4.061 1.00 86.50 109 GLY A CA 1
ATOM 792 C C . GLY A 1 109 ? -3.016 -2.489 3.058 1.00 86.50 109 GLY A C 1
ATOM 793 O O . GLY A 1 109 ? -3.151 -1.268 3.184 1.00 86.50 109 GLY A O 1
ATOM 794 N N . SER A 1 110 ? -3.546 -3.138 2.019 1.00 84.81 110 SER A N 1
ATOM 795 C CA . SER A 1 110 ? -4.242 -2.429 0.941 1.00 84.81 110 SER A CA 1
ATOM 796 C C . SER A 1 110 ? -5.708 -2.159 1.269 1.00 84.81 110 SER A C 1
ATOM 798 O O . SER A 1 110 ? -6.448 -3.010 1.775 1.00 84.81 110 SER A O 1
ATOM 800 N N . VAL A 1 111 ? -6.139 -0.945 0.945 1.00 83.38 111 VAL A N 1
ATOM 801 C CA . VAL A 1 111 ? -7.532 -0.519 1.036 1.00 83.38 111 VAL A CA 1
ATOM 802 C C . VAL A 1 111 ? -8.309 -0.970 -0.206 1.00 83.38 111 VAL A C 1
ATOM 804 O O . VAL A 1 111 ? -7.801 -0.979 -1.330 1.00 83.38 111 VAL A O 1
ATOM 807 N N . ASN A 1 112 ? -9.552 -1.405 0.002 1.00 77.44 112 ASN A N 1
ATOM 808 C CA . ASN A 1 112 ? -10.463 -1.837 -1.059 1.00 77.44 112 ASN A CA 1
ATOM 809 C C . ASN A 1 112 ? -11.805 -1.095 -0.953 1.00 77.44 112 ASN A C 1
ATOM 811 O O . ASN A 1 112 ? -11.997 -0.252 -0.078 1.00 77.44 112 ASN A O 1
ATOM 815 N N . PHE A 1 113 ? -12.760 -1.421 -1.831 1.00 71.62 113 PHE A N 1
ATOM 816 C CA . PHE A 1 113 ? -14.063 -0.747 -1.883 1.00 71.62 113 PHE A CA 1
ATOM 817 C C . PHE A 1 113 ? -14.829 -0.753 -0.546 1.00 71.62 113 PHE A C 1
ATOM 819 O O . PHE A 1 113 ? -15.607 0.160 -0.282 1.00 71.62 113 PHE A O 1
ATOM 826 N N . LYS A 1 114 ? -14.579 -1.721 0.349 1.00 76.56 114 LYS A N 1
ATOM 827 C CA . LYS A 1 114 ? -15.189 -1.740 1.686 1.00 76.56 114 LYS A CA 1
ATOM 828 C C . LYS A 1 114 ? -14.809 -0.519 2.515 1.00 76.56 114 LYS A C 1
ATOM 830 O O . LYS A 1 114 ? -15.604 -0.115 3.356 1.00 76.56 114 LYS A O 1
ATOM 835 N N . LEU A 1 115 ? -13.659 0.112 2.262 1.00 75.69 115 LEU A N 1
ATOM 836 C CA . LEU A 1 115 ? -13.306 1.371 2.917 1.00 75.69 115 LEU A CA 1
ATOM 837 C C . LEU A 1 115 ? -14.426 2.406 2.747 1.00 75.69 115 LEU A C 1
ATOM 839 O O . LEU A 1 115 ? -14.786 3.083 3.706 1.00 75.69 115 LEU A O 1
ATOM 843 N N . ALA A 1 116 ? -15.039 2.461 1.564 1.00 71.38 116 ALA A N 1
ATOM 844 C CA . ALA A 1 116 ? -16.097 3.413 1.271 1.00 71.38 116 ALA A CA 1
ATOM 845 C C . ALA A 1 116 ? -17.379 3.185 2.087 1.00 71.38 116 ALA A C 1
ATOM 847 O O . ALA A 1 116 ? -18.061 4.145 2.438 1.00 71.38 116 ALA A O 1
ATOM 848 N N . LEU A 1 117 ? -17.661 1.933 2.452 1.00 73.56 117 LEU A N 1
ATOM 849 C CA . LEU A 1 117 ? -18.832 1.554 3.243 1.00 73.56 117 LEU A CA 1
ATOM 850 C C . LEU A 1 117 ? -18.659 1.841 4.739 1.00 73.56 117 LEU A C 1
ATOM 852 O O . LEU A 1 117 ? -19.641 2.094 5.428 1.00 73.56 117 LEU A O 1
ATOM 856 N N . PHE A 1 118 ? -17.428 1.769 5.253 1.00 73.56 118 PHE A N 1
ATOM 857 C CA . PHE A 1 118 ? -17.194 1.791 6.697 1.00 73.56 118 PHE A CA 1
ATOM 858 C C . PHE A 1 118 ? -16.495 3.051 7.213 1.00 73.56 118 PHE A C 1
ATOM 860 O O . PHE A 1 118 ? -16.604 3.343 8.401 1.00 73.56 118 PHE A O 1
ATOM 867 N N . LEU A 1 119 ? -15.805 3.822 6.367 1.00 75.94 119 LEU A N 1
ATOM 868 C CA . LEU A 1 119 ? -15.046 4.993 6.818 1.00 75.94 119 LEU A CA 1
ATOM 869 C C . LEU A 1 119 ? -15.947 6.089 7.408 1.00 75.94 119 LEU A C 1
ATOM 871 O O . LEU A 1 119 ? -15.601 6.680 8.430 1.00 75.94 119 LEU A O 1
ATOM 875 N N . GLY A 1 120 ? -17.125 6.323 6.825 1.00 64.88 120 GLY A N 1
ATOM 876 C CA . GLY A 1 120 ? -18.100 7.278 7.359 1.00 64.88 120 GLY A CA 1
ATOM 877 C C . GLY A 1 120 ? -18.740 6.856 8.682 1.00 64.88 120 GLY A C 1
ATOM 878 O O . GLY A 1 120 ? -19.177 7.716 9.431 1.00 64.88 120 GLY A O 1
ATOM 879 N N . LEU A 1 121 ? -18.734 5.561 9.021 1.00 66.56 121 LEU A N 1
ATOM 880 C CA . LEU A 1 121 ? -19.278 5.055 10.291 1.00 66.56 121 LEU A CA 1
ATOM 881 C C . LEU A 1 121 ? -18.349 5.305 11.489 1.00 66.56 121 LEU A C 1
ATOM 883 O O . LEU A 1 121 ? -18.760 5.152 12.639 1.00 66.56 121 LEU A O 1
ATOM 887 N N . VAL A 1 122 ? -17.081 5.637 11.234 1.00 67.25 122 VAL A N 1
ATOM 888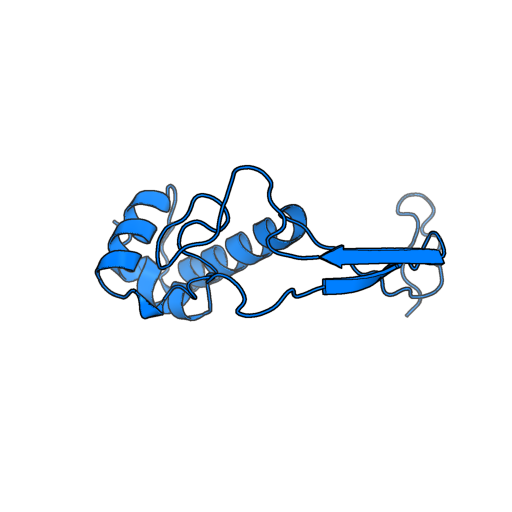 C CA . VAL A 1 122 ? -16.061 5.866 12.273 1.00 67.25 122 VAL A CA 1
ATOM 889 C C . VAL A 1 122 ? -15.422 7.251 12.212 1.00 67.25 122 VAL A C 1
ATOM 891 O O . VAL A 1 122 ? -14.615 7.575 13.087 1.00 67.25 122 VAL A O 1
ATOM 894 N N . SER A 1 123 ? -15.782 8.048 11.207 1.00 63.72 123 SER A N 1
ATOM 895 C CA . SER A 1 123 ? -15.449 9.469 11.121 1.00 63.72 123 SER A CA 1
ATOM 896 C C . SER A 1 123 ? -16.388 10.258 12.049 1.00 63.72 123 SER A C 1
ATOM 898 O O . SER A 1 123 ? -17.573 9.937 12.121 1.00 63.72 123 SER A O 1
ATOM 900 N N . TYR A 1 124 ? -15.840 11.211 12.808 1.00 54.44 124 TYR A N 1
ATOM 901 C CA . TYR A 1 124 ? -16.582 12.086 13.732 1.00 54.44 124 TYR A CA 1
ATOM 902 C C . TYR A 1 124 ? -17.048 13.361 13.035 1.00 54.44 124 TYR A C 1
ATOM 904 O O . TYR A 1 124 ? -16.302 13.833 12.148 1.00 54.44 124 TYR A O 1
#

Radius of gyration: 18.97 Å; chains: 1; bounding box: 39×41×46 Å

pLDDT: mean 80.2, std 6.91, range [54.44, 88.62]

Sequence (124 aa):
MSPIIDGDTLQTGDYLTESIGGTSLATPLAAGQAAVAQQINHTVTGFANPALYKLSKLVPSVFTDVQPPKAPVALAYTSAISGNKYLNTLDQDTSLKTTKGYDDVTGLGSVNFKLALFLGLVSY

Foldseek 3Di:
DFDQPDPVVSDTDDDDDFDDDDVVVVVVVVVVLVVLLCVLLVHDQPPQVVLVVVCCVVPVVQADQDADDPDWDWDWDAGRVPRDIDIGTPQVDPPFGRHGAAGPPAGRHDGDNVCSVCSSVRRD